Protein AF-A0A951CA59-F1 (afdb_monomer)

Radius of gyration: 22.25 Å; Cα contacts (8 Å, |Δi|>4): 51; chains: 1; bounding box: 52×19×57 Å

Nearest PDB structures (foldseek):
  2czo-assembly1_A  TM=4.548E-01  e=1.084E+00  Saccharomyces cerevisiae
  8jvt-assembly3_F-3  TM=5.288E-01  e=2.774E+00  synthetic construct
  7w3k-assembly1_F  TM=2.711E-01  e=1.483E+00  Homo sapiens
  4v6y-assembly1_AL  TM=2.925E-01  e=3.348E+00  Escherichia coli K-12

Structure (mmCIF, N/CA/C/O backbone):
data_AF-A0A951CA59-F1
#
_entry.id   AF-A0A951CA59-F1
#
loop_
_atom_site.group_PDB
_atom_site.id
_atom_site.type_symbol
_atom_site.label_atom_id
_atom_site.label_alt_id
_atom_site.label_comp_id
_atom_site.label_asym_id
_atom_site.label_entity_id
_atom_site.label_seq_id
_atom_site.pdbx_PDB_ins_code
_atom_site.Cartn_x
_atom_site.Cartn_y
_atom_site.Cartn_z
_atom_site.occupancy
_atom_site.B_iso_or_equiv
_atom_site.auth_seq_id
_atom_site.auth_comp_id
_atom_site.auth_asym_id
_atom_site.auth_atom_id
_atom_site.pdbx_PDB_model_num
ATOM 1 N N . MET A 1 1 ? 32.801 7.919 -44.430 1.00 51.25 1 MET A N 1
ATOM 2 C CA . MET A 1 1 ? 32.888 7.756 -42.957 1.00 51.25 1 MET A CA 1
ATOM 3 C C . MET 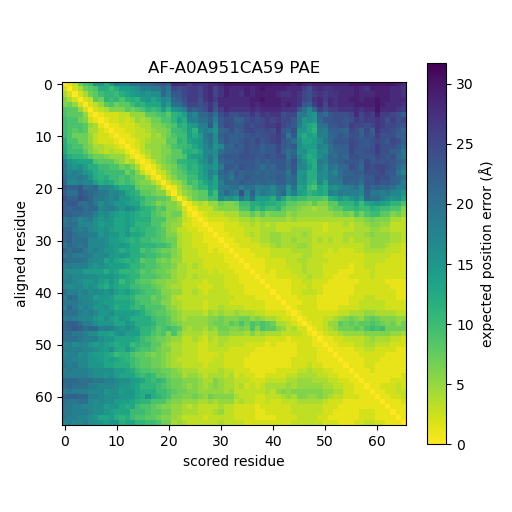A 1 1 ? 31.709 8.347 -42.162 1.00 51.25 1 MET A C 1
ATOM 5 O O . MET A 1 1 ? 31.533 7.962 -41.021 1.00 51.25 1 MET A O 1
ATOM 9 N N . LYS A 1 2 ? 30.838 9.201 -42.731 1.00 52.22 2 LYS A N 1
ATOM 10 C CA . LYS A 1 2 ? 29.723 9.834 -41.984 1.00 52.22 2 LYS A CA 1
ATOM 11 C C . LYS A 1 2 ? 28.481 8.949 -41.741 1.00 52.22 2 LYS A C 1
ATOM 13 O O . LYS A 1 2 ? 27.630 9.321 -40.951 1.00 52.22 2 LYS A O 1
ATOM 18 N N . LYS A 1 3 ? 28.363 7.788 -42.406 1.00 51.97 3 LYS A N 1
ATOM 19 C CA . LYS A 1 3 ? 27.190 6.894 -42.284 1.00 51.97 3 LYS A CA 1
ATOM 20 C C . LYS A 1 3 ? 27.316 5.824 -41.190 1.00 51.97 3 LYS A C 1
ATOM 22 O O . LYS A 1 3 ? 26.305 5.287 -40.766 1.00 51.97 3 LYS A O 1
ATOM 27 N N . ALA A 1 4 ? 28.531 5.561 -40.697 1.00 56.16 4 ALA A N 1
ATOM 28 C CA . ALA A 1 4 ? 28.774 4.568 -39.646 1.00 56.16 4 ALA A CA 1
ATOM 29 C C . ALA A 1 4 ? 28.344 5.058 -38.249 1.00 56.16 4 ALA A C 1
ATOM 31 O O . ALA A 1 4 ? 27.936 4.255 -37.422 1.00 56.16 4 ALA A O 1
ATOM 32 N N . ALA A 1 5 ? 28.360 6.375 -38.008 1.00 57.28 5 ALA A N 1
ATOM 33 C CA . ALA A 1 5 ? 27.902 6.974 -36.751 1.00 57.28 5 ALA A CA 1
ATOM 34 C C . ALA A 1 5 ? 26.366 7.015 -36.609 1.00 57.28 5 ALA A C 1
ATOM 36 O O . ALA A 1 5 ? 25.856 7.167 -35.505 1.00 57.28 5 ALA A O 1
ATOM 37 N N . ALA A 1 6 ? 25.618 6.860 -37.710 1.00 61.31 6 ALA A N 1
ATOM 38 C CA . ALA A 1 6 ? 24.158 6.951 -37.696 1.00 61.31 6 ALA A CA 1
ATOM 39 C C . ALA A 1 6 ? 23.490 5.713 -37.068 1.00 61.31 6 ALA A C 1
ATOM 41 O O . ALA A 1 6 ? 22.470 5.836 -36.403 1.00 61.31 6 ALA A O 1
ATOM 42 N N . PHE A 1 7 ? 24.077 4.525 -37.232 1.00 69.75 7 PHE A N 1
ATOM 43 C CA . PHE A 1 7 ? 23.512 3.270 -36.729 1.00 69.75 7 PHE A CA 1
ATOM 44 C C . PHE A 1 7 ? 23.515 3.143 -35.188 1.00 69.75 7 PHE A C 1
ATOM 46 O O . PHE A 1 7 ? 22.454 2.879 -34.621 1.00 69.75 7 PHE A O 1
ATOM 53 N N . PRO A 1 8 ? 24.632 3.392 -34.470 1.00 74.44 8 PRO A N 1
ATOM 54 C CA . PRO A 1 8 ? 24.629 3.360 -33.004 1.00 74.44 8 PRO A CA 1
ATOM 55 C C . PRO A 1 8 ? 23.783 4.483 -32.387 1.00 74.44 8 PRO A C 1
ATOM 57 O O . PRO A 1 8 ? 23.175 4.278 -31.341 1.00 74.44 8 PRO A O 1
ATOM 60 N N . ALA A 1 9 ? 23.678 5.642 -33.049 1.00 76.25 9 ALA A N 1
ATOM 61 C CA . ALA A 1 9 ? 22.816 6.735 -32.602 1.00 76.25 9 ALA A CA 1
ATOM 62 C C . ALA A 1 9 ? 21.322 6.369 -32.680 1.00 76.25 9 ALA A C 1
ATOM 64 O O . ALA A 1 9 ? 20.568 6.670 -31.759 1.00 76.25 9 ALA A O 1
ATOM 65 N N . VAL A 1 10 ? 20.896 5.671 -33.739 1.00 75.69 10 VAL A N 1
ATOM 66 C CA . VAL A 1 10 ? 19.515 5.173 -33.870 1.00 75.69 10 VAL A CA 1
ATOM 67 C C . VAL A 1 10 ? 19.216 4.089 -32.832 1.00 75.69 10 VAL A C 1
ATOM 69 O O . VAL A 1 10 ? 18.152 4.122 -32.225 1.00 75.69 10 VAL A O 1
ATOM 72 N N . LEU A 1 11 ? 20.158 3.181 -32.557 1.00 75.19 11 LEU A N 1
ATOM 73 C CA . LEU A 1 11 ? 20.003 2.176 -31.497 1.00 75.19 11 LEU A CA 1
ATOM 74 C C . LEU A 1 11 ? 19.876 2.810 -30.105 1.00 75.19 11 LEU A C 1
ATOM 76 O O . LEU A 1 11 ? 19.003 2.409 -29.344 1.00 75.19 11 LEU A O 1
ATOM 80 N N . ALA A 1 12 ? 20.680 3.831 -29.789 1.00 75.31 12 ALA A N 1
ATOM 81 C CA . ALA A 1 12 ? 20.607 4.552 -28.515 1.00 75.31 12 ALA A CA 1
ATOM 82 C C . ALA A 1 12 ? 19.243 5.236 -28.290 1.00 75.31 12 ALA A C 1
ATOM 84 O O . ALA A 1 12 ? 18.749 5.273 -27.164 1.00 75.31 12 ALA A O 1
ATOM 85 N N . LEU A 1 13 ? 18.601 5.717 -29.360 1.00 74.25 13 LEU A N 1
ATOM 86 C CA . LEU A 1 13 ? 17.267 6.328 -29.313 1.00 74.25 13 LEU A CA 1
ATOM 87 C C . LEU A 1 13 ? 16.124 5.314 -29.113 1.00 74.25 13 LEU A C 1
ATOM 89 O O . LEU A 1 13 ? 15.015 5.730 -28.791 1.00 74.25 13 LEU A O 1
ATOM 93 N N . LEU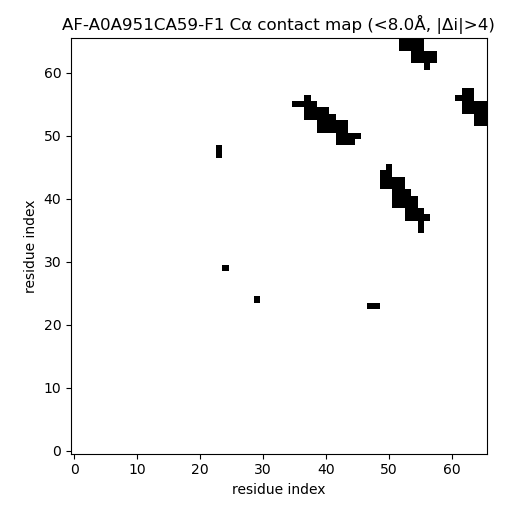 A 1 14 ? 16.369 4.007 -29.274 1.00 69.06 14 LEU A N 1
ATOM 94 C CA . LEU A 1 14 ? 15.361 2.951 -29.080 1.00 69.06 14 LEU A CA 1
ATOM 95 C C . LEU A 1 14 ? 15.292 2.428 -27.631 1.00 69.06 14 LEU A C 1
ATOM 97 O O . LEU A 1 14 ? 14.288 1.836 -27.242 1.00 69.06 14 LEU A O 1
ATOM 101 N N . PHE A 1 15 ? 16.314 2.676 -26.805 1.00 65.25 15 PHE A N 1
ATOM 102 C CA . PHE A 1 15 ? 16.357 2.248 -25.396 1.00 65.25 15 PHE A CA 1
ATOM 103 C C . PHE A 1 15 ? 15.359 2.923 -24.428 1.00 65.25 15 PHE A C 1
ATOM 105 O O . PHE A 1 15 ? 14.938 2.243 -23.490 1.00 65.25 15 PHE A O 1
ATOM 112 N N . PRO A 1 16 ? 14.921 4.191 -24.597 1.00 65.56 16 PRO A N 1
ATOM 113 C CA . PRO A 1 16 ? 14.003 4.832 -23.647 1.00 65.56 16 PRO A CA 1
ATOM 114 C C . PRO A 1 16 ? 12.641 4.135 -23.548 1.00 65.56 16 PRO A C 1
ATOM 116 O O . PRO A 1 16 ? 11.972 4.230 -22.523 1.00 65.56 16 PRO A O 1
ATOM 119 N N . VAL A 1 17 ? 12.239 3.408 -24.595 1.00 60.25 17 VAL A N 1
ATOM 120 C CA . VAL A 1 17 ? 10.948 2.707 -24.655 1.00 60.25 17 VAL A CA 1
ATOM 121 C C . VAL A 1 17 ? 10.883 1.560 -23.636 1.00 60.25 17 VAL A C 1
ATOM 123 O O . VAL A 1 17 ? 9.818 1.288 -23.091 1.00 60.25 17 VAL A O 1
ATOM 126 N N . LEU A 1 18 ? 12.021 0.935 -23.304 1.00 58.66 18 LEU A N 1
ATOM 127 C CA . LEU A 1 18 ? 12.097 -0.137 -22.300 1.00 58.66 18 LEU A CA 1
ATOM 128 C C . LEU A 1 18 ? 11.992 0.381 -20.857 1.00 58.66 18 LEU A C 1
ATOM 130 O O . LEU A 1 18 ? 11.608 -0.371 -19.966 1.00 58.66 18 LEU A O 1
ATOM 134 N N . ALA A 1 19 ? 12.289 1.661 -20.615 1.00 57.97 19 ALA A N 1
ATOM 135 C CA . ALA A 1 19 ? 12.190 2.269 -19.287 1.00 57.97 19 ALA A CA 1
ATOM 136 C C . ALA A 1 19 ? 10.741 2.615 -18.885 1.00 57.97 19 ALA A C 1
ATOM 138 O O . ALA A 1 19 ? 10.483 2.935 -17.727 1.00 57.97 19 ALA A O 1
ATOM 139 N N . ALA A 1 20 ? 9.792 2.546 -19.826 1.00 57.62 20 ALA A N 1
ATOM 140 C CA . ALA A 1 20 ? 8.404 2.966 -19.636 1.00 57.62 20 ALA A CA 1
ATOM 141 C C . ALA A 1 20 ? 7.435 1.831 -19.237 1.00 57.62 20 ALA A C 1
ATOM 143 O O . ALA A 1 20 ? 6.223 2.030 -19.263 1.00 57.62 20 ALA A O 1
ATOM 144 N N . ALA A 1 21 ? 7.928 0.655 -18.837 1.00 57.44 21 ALA A N 1
ATOM 145 C CA . ALA A 1 21 ? 7.093 -0.417 -18.283 1.00 57.44 21 ALA A CA 1
ATOM 146 C C . ALA A 1 21 ? 7.012 -0.321 -16.744 1.00 57.44 21 ALA A C 1
ATOM 148 O O . ALA A 1 21 ? 7.582 -1.131 -16.017 1.00 57.44 21 ALA A O 1
ATOM 149 N N . HIS A 1 22 ? 6.326 0.703 -16.229 1.00 63.78 22 HIS A N 1
ATOM 150 C CA . HIS A 1 22 ? 6.080 0.901 -14.794 1.00 63.78 22 HIS A CA 1
ATOM 151 C C . HIS A 1 22 ? 4.724 0.278 -14.420 1.00 63.78 22 HIS A C 1
ATOM 153 O O . HIS A 1 22 ? 3.684 0.924 -14.520 1.00 63.78 22 HIS A O 1
ATOM 159 N N . HIS A 1 23 ? 4.713 -1.001 -14.035 1.00 69.62 23 HIS A N 1
ATOM 160 C CA . HIS A 1 23 ? 3.477 -1.758 -13.763 1.00 69.62 23 HIS A CA 1
ATOM 161 C C . HIS A 1 23 ? 3.198 -1.995 -12.269 1.00 69.62 23 HIS A C 1
ATOM 163 O O . HIS A 1 23 ? 2.559 -2.980 -11.912 1.00 69.62 23 HIS A O 1
ATOM 169 N N . GLY A 1 24 ? 3.622 -1.088 -11.383 1.00 71.94 24 GLY A N 1
ATOM 170 C CA . GLY A 1 24 ? 3.340 -1.185 -9.940 1.00 71.94 24 GLY A CA 1
ATOM 171 C C . GLY A 1 24 ? 1.869 -1.232 -9.557 1.00 71.94 24 GLY A C 1
ATOM 172 O O . GLY A 1 24 ? 1.519 -1.726 -8.492 1.00 71.94 24 GLY A O 1
ATOM 173 N N . TRP A 1 25 ? 1.006 -0.727 -10.43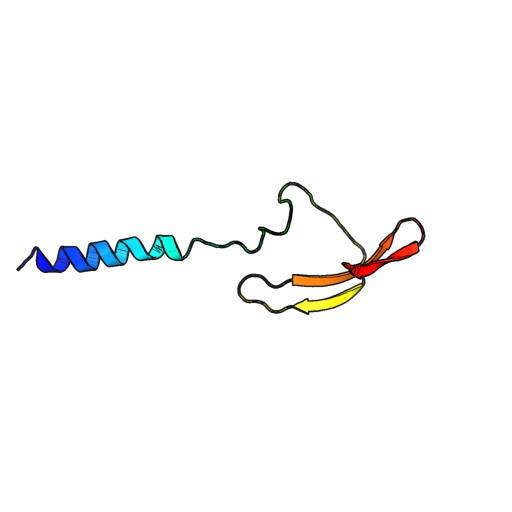5 1.00 75.25 25 TRP A N 1
ATOM 174 C CA . TRP A 1 25 ? -0.415 -0.558 -10.162 1.00 75.25 25 TRP A CA 1
ATOM 175 C C . TRP A 1 25 ? -1.292 -1.637 -10.820 1.00 75.25 25 TRP A C 1
ATOM 177 O O . TRP A 1 25 ? -2.509 -1.567 -10.744 1.00 75.25 25 TRP A O 1
ATOM 187 N N . ALA A 1 26 ? -0.724 -2.660 -11.468 1.00 83.19 26 ALA A N 1
ATOM 188 C CA . ALA A 1 26 ? -1.539 -3.662 -12.171 1.00 83.19 26 ALA A CA 1
ATOM 189 C C . ALA A 1 26 ? -2.494 -4.442 -11.242 1.00 83.19 26 ALA A C 1
ATOM 191 O O . ALA A 1 26 ? -3.518 -4.944 -11.697 1.00 83.19 26 ALA A O 1
ATOM 192 N N . ALA A 1 27 ? -2.165 -4.531 -9.949 1.00 84.62 27 ALA A N 1
ATOM 193 C CA . ALA A 1 27 ? -2.958 -5.237 -8.948 1.00 84.62 27 ALA A CA 1
ATOM 194 C C . ALA A 1 27 ? -4.128 -4.420 -8.366 1.00 84.62 27 ALA A C 1
ATOM 196 O O . ALA A 1 27 ? -4.941 -4.993 -7.644 1.00 84.62 27 ALA A O 1
ATOM 197 N N . PHE A 1 28 ? -4.241 -3.116 -8.654 1.00 88.19 28 PHE A N 1
ATOM 198 C CA . PHE A 1 28 ? -5.297 -2.279 -8.075 1.00 88.19 28 PHE A CA 1
ATOM 199 C C . PHE A 1 28 ? -6.123 -1.570 -9.152 1.00 88.19 28 PHE A C 1
ATOM 201 O O . PHE A 1 28 ? -5.622 -1.239 -10.225 1.00 88.19 28 PHE A O 1
ATOM 208 N N . ASP A 1 29 ? -7.392 -1.298 -8.849 1.00 91.44 29 ASP A N 1
ATOM 209 C CA . ASP A 1 29 ? -8.270 -0.518 -9.722 1.00 91.44 29 ASP A CA 1
ATOM 210 C C .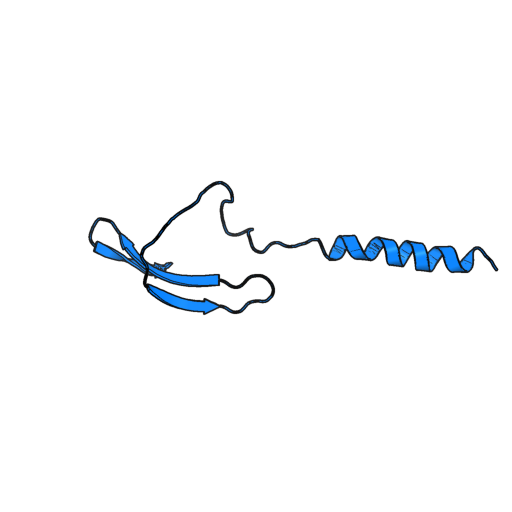 ASP A 1 29 ? -7.966 0.988 -9.571 1.00 91.44 29 ASP A C 1
ATOM 212 O O . ASP A 1 29 ? -8.203 1.548 -8.498 1.00 91.44 29 ASP A O 1
ATOM 216 N N . PRO A 1 30 ? -7.478 1.683 -10.618 1.00 89.38 30 PRO A N 1
ATOM 217 C CA . PRO A 1 30 ? -7.122 3.101 -10.533 1.00 89.38 30 PRO A CA 1
ATOM 218 C C . PRO A 1 30 ? -8.338 4.033 -10.404 1.00 89.38 30 PRO A C 1
ATOM 220 O O . PRO A 1 30 ? -8.167 5.237 -10.208 1.00 89.38 30 PRO A O 1
ATOM 223 N N . LYS A 1 31 ? -9.563 3.518 -10.554 1.00 94.62 31 LYS A N 1
ATOM 224 C CA . LYS A 1 31 ? -10.805 4.294 -10.416 1.00 94.62 31 LYS A CA 1
ATOM 225 C C . LYS A 1 31 ? -11.390 4.229 -9.007 1.00 94.62 31 LYS A C 1
ATOM 227 O O . LYS A 1 31 ? -12.347 4.951 -8.728 1.00 94.62 31 LYS A O 1
ATOM 232 N N . VAL A 1 32 ? -10.851 3.370 -8.142 1.00 93.69 32 VAL A N 1
ATOM 233 C CA . VAL A 1 32 ? -11.375 3.127 -6.797 1.00 93.69 32 VAL A CA 1
ATOM 234 C C . VAL A 1 32 ? -10.376 3.616 -5.758 1.00 93.69 32 VAL A C 1
ATOM 236 O O . VAL A 1 32 ? -9.235 3.169 -5.708 1.00 93.69 32 VAL A O 1
ATOM 239 N N . THR A 1 33 ? -10.843 4.496 -4.875 1.00 94.06 33 THR A N 1
ATOM 240 C CA . THR A 1 33 ? -10.079 4.957 -3.714 1.00 94.06 33 THR A CA 1
ATOM 241 C C . THR A 1 33 ? -10.754 4.452 -2.449 1.00 94.06 33 THR A C 1
ATOM 243 O O . THR A 1 33 ? -11.922 4.757 -2.206 1.00 94.06 33 THR A O 1
ATOM 246 N N . LEU A 1 34 ? -10.014 3.699 -1.636 1.00 91.88 34 LEU A N 1
ATOM 247 C CA . LEU A 1 34 ? -10.457 3.216 -0.329 1.00 91.88 34 LEU A CA 1
ATOM 248 C C . LEU A 1 34 ? -9.631 3.893 0.768 1.00 91.88 34 LEU A C 1
ATOM 250 O O . LEU A 1 34 ? -8.419 4.047 0.629 1.00 91.88 34 LEU A O 1
ATOM 254 N N . THR A 1 35 ? -10.282 4.273 1.867 1.00 93.62 35 THR A N 1
ATOM 255 C CA . THR A 1 35 ? -9.629 4.904 3.023 1.00 93.62 35 THR A CA 1
ATOM 256 C C . THR A 1 35 ? -9.866 4.053 4.259 1.00 93.62 35 THR A C 1
A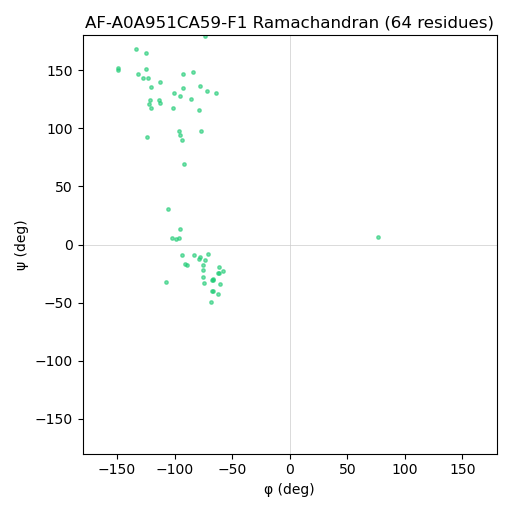TOM 258 O O . THR A 1 35 ? -11.012 3.813 4.635 1.00 93.62 35 THR A O 1
ATOM 261 N N . PHE A 1 36 ? -8.787 3.641 4.926 1.00 93.69 36 PHE A N 1
ATOM 262 C CA . PHE A 1 36 ? -8.851 2.792 6.113 1.00 93.69 36 PHE A CA 1
ATOM 263 C C . PHE A 1 36 ? -8.165 3.444 7.313 1.00 93.69 36 PHE A C 1
ATOM 265 O O . PHE A 1 36 ? -7.097 4.044 7.191 1.00 93.69 36 PHE A O 1
ATOM 272 N N . LYS A 1 37 ? -8.739 3.248 8.505 1.00 94.44 37 LYS A N 1
ATOM 273 C CA . LYS A 1 37 ? -8.004 3.368 9.769 1.00 94.44 37 LYS A CA 1
ATOM 274 C C . LYS A 1 37 ? -7.538 1.969 10.165 1.00 94.44 37 LYS A C 1
ATOM 276 O O . LYS A 1 37 ? -8.295 1.213 10.769 1.00 94.44 37 LYS A O 1
ATOM 281 N N . ALA A 1 38 ? -6.312 1.634 9.789 1.00 97.19 38 ALA A N 1
ATOM 282 C CA . ALA A 1 38 ? -5.761 0.289 9.907 1.00 97.19 38 ALA A CA 1
ATOM 283 C C . ALA A 1 38 ? -4.448 0.263 10.699 1.00 97.19 38 ALA A C 1
ATOM 285 O O . ALA A 1 38 ? -3.815 1.299 10.924 1.00 97.19 38 ALA A O 1
ATOM 286 N N . LYS A 1 39 ? -4.039 -0.936 11.117 1.00 97.88 39 LYS A N 1
ATOM 287 C CA . LYS A 1 39 ? -2.718 -1.204 11.689 1.00 97.88 39 LYS A CA 1
ATOM 288 C C . LYS A 1 39 ? -1.850 -1.856 10.615 1.00 97.88 39 LYS A C 1
ATOM 290 O O . LYS A 1 39 ? -2.152 -2.967 10.203 1.00 97.88 39 LYS A O 1
ATOM 295 N N . VAL A 1 40 ? -0.758 -1.207 10.218 1.00 97.94 40 VAL A N 1
ATOM 296 C CA . VAL A 1 40 ? 0.247 -1.816 9.328 1.00 97.94 40 VAL A CA 1
ATOM 297 C C . VAL A 1 40 ? 0.905 -3.004 10.033 1.00 97.94 40 VAL A C 1
ATOM 299 O O . VAL A 1 40 ? 1.322 -2.883 11.191 1.00 97.94 40 VAL A O 1
ATOM 302 N N . THR A 1 41 ? 0.974 -4.145 9.352 1.00 98.44 41 THR A N 1
ATOM 303 C CA . THR A 1 41 ? 1.562 -5.387 9.871 1.00 98.44 41 THR A CA 1
ATOM 304 C C . THR A 1 41 ? 2.897 -5.717 9.221 1.00 98.44 41 THR A C 1
ATOM 306 O O . THR A 1 41 ? 3.767 -6.244 9.911 1.00 98.44 41 THR A O 1
ATOM 309 N N . GLU A 1 42 ? 3.088 -5.366 7.948 1.00 98.12 42 GLU A N 1
ATOM 310 C CA . GLU A 1 42 ? 4.330 -5.625 7.214 1.00 98.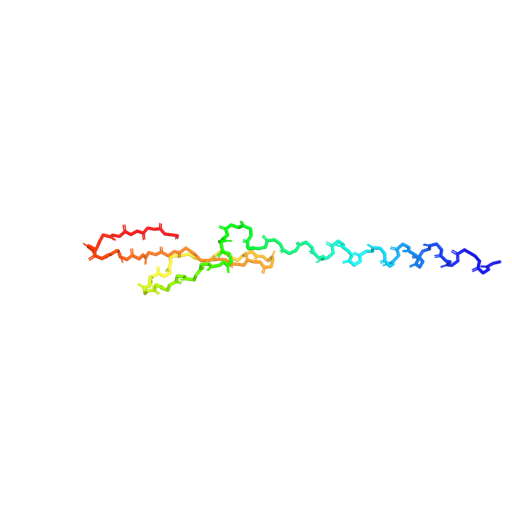12 42 GLU A CA 1
ATOM 311 C C . GLU A 1 42 ? 4.595 -4.543 6.158 1.00 98.12 42 GLU A C 1
ATOM 313 O O . GLU A 1 42 ? 3.663 -3.938 5.626 1.00 98.12 42 GLU A O 1
ATOM 318 N N . PHE A 1 43 ? 5.873 -4.280 5.871 1.00 96.19 43 PHE A N 1
ATOM 319 C CA . PHE A 1 43 ? 6.303 -3.391 4.792 1.00 96.19 43 PHE A CA 1
ATOM 320 C C . PHE A 1 43 ? 7.164 -4.159 3.797 1.00 96.19 43 PHE A C 1
ATOM 322 O O . PHE A 1 43 ? 8.263 -4.614 4.123 1.00 96.19 43 PHE A O 1
ATOM 329 N N . HIS A 1 44 ? 6.682 -4.236 2.564 1.00 93.31 44 HIS A N 1
ATOM 330 C CA . HIS A 1 44 ? 7.354 -4.911 1.467 1.00 93.31 44 HIS A CA 1
ATOM 331 C C . HIS A 1 44 ? 8.136 -3.889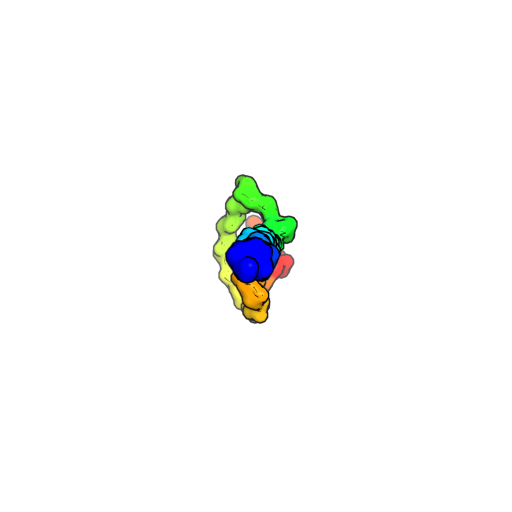 0.654 1.00 93.31 44 HIS A C 1
ATOM 333 O O . HIS A 1 44 ? 7.583 -3.207 -0.214 1.00 93.31 44 HIS A O 1
ATOM 339 N N . PHE A 1 45 ? 9.436 -3.775 0.928 1.00 90.81 45 PHE A N 1
ATOM 340 C CA . PHE A 1 45 ? 10.314 -2.933 0.122 1.00 90.81 45 PHE A CA 1
ATOM 341 C C . PHE A 1 45 ? 10.657 -3.624 -1.199 1.00 90.81 45 PHE A C 1
ATOM 343 O O . PHE A 1 45 ? 11.567 -4.449 -1.279 1.00 90.81 45 PHE A O 1
ATOM 350 N N . VAL A 1 46 ? 9.935 -3.252 -2.251 1.00 83.88 46 VAL A N 1
ATOM 351 C CA . VAL A 1 46 ? 10.188 -3.699 -3.622 1.00 83.88 46 VAL A CA 1
ATOM 352 C C . VAL A 1 46 ? 10.421 -2.455 -4.472 1.00 83.88 46 VAL A C 1
ATOM 354 O O . VAL A 1 46 ? 9.580 -1.563 -4.523 1.00 83.88 46 VAL A O 1
ATOM 357 N N . ASN A 1 47 ? 11.587 -2.344 -5.106 1.00 79.69 47 ASN A N 1
ATOM 358 C CA . ASN A 1 47 ? 11.908 -1.215 -5.982 1.00 79.69 47 ASN A CA 1
ATOM 359 C C . ASN A 1 47 ? 11.371 -1.510 -7.398 1.00 79.69 47 ASN A C 1
ATOM 361 O O . ASN A 1 47 ? 11.722 -2.565 -7.932 1.00 79.69 47 ASN A O 1
ATOM 365 N N . PRO A 1 48 ? 10.542 -0.643 -8.020 1.00 78.50 48 PRO A N 1
ATOM 366 C CA . PRO A 1 48 ? 10.171 0.719 -7.604 1.00 78.50 48 PRO A CA 1
ATOM 367 C C . PRO A 1 48 ? 8.822 0.861 -6.880 1.00 78.50 48 PRO A C 1
ATOM 369 O O . PRO A 1 48 ? 8.407 1.985 -6.596 1.00 78.50 48 PRO A O 1
ATOM 372 N N . HIS A 1 49 ? 8.126 -0.239 -6.581 1.00 84.62 49 HIS A N 1
ATOM 373 C CA . HIS A 1 49 ? 6.770 -0.241 -6.013 1.00 84.62 49 HIS A CA 1
ATOM 374 C C . HIS A 1 49 ? 6.692 -1.027 -4.715 1.00 84.62 49 HIS A C 1
ATOM 376 O O . HIS A 1 49 ? 6.474 -2.234 -4.722 1.00 84.62 49 HIS A O 1
ATOM 382 N N . SER A 1 50 ? 6.868 -0.326 -3.600 1.00 89.81 50 SER A N 1
ATOM 383 C CA . SER A 1 50 ? 6.699 -0.909 -2.271 1.00 89.81 50 SER A CA 1
ATOM 384 C C . SER A 1 50 ? 5.230 -0.894 -1.853 1.00 89.81 50 SER A C 1
ATOM 386 O O . SER A 1 50 ? 4.488 0.018 -2.222 1.00 89.81 50 SER A O 1
ATOM 388 N N . VAL A 1 51 ? 4.823 -1.888 -1.066 1.00 92.38 51 VAL A N 1
ATOM 389 C CA . VAL A 1 51 ? 3.455 -2.034 -0.543 1.00 92.38 51 VAL A CA 1
ATOM 390 C C . VAL A 1 51 ? 3.485 -2.360 0.952 1.00 92.38 51 VAL A C 1
ATOM 392 O O . VAL A 1 51 ? 4.545 -2.645 1.512 1.00 92.38 51 VAL A O 1
ATOM 395 N N . VAL A 1 52 ? 2.332 -2.278 1.612 1.00 94.94 52 VAL A N 1
ATOM 396 C CA . VAL A 1 52 ? 2.160 -2.649 3.022 1.00 94.94 52 VAL A CA 1
ATOM 397 C C . VAL A 1 52 ? 1.009 -3.628 3.165 1.00 94.94 52 VAL A C 1
ATOM 399 O O . VAL A 1 52 ? -0.017 -3.443 2.513 1.00 94.94 52 VAL A O 1
ATOM 402 N N . ASP A 1 53 ? 1.168 -4.577 4.079 1.00 97.19 53 ASP A N 1
ATOM 403 C CA . ASP A 1 53 ? 0.062 -5.397 4.569 1.00 97.19 53 ASP A CA 1
ATOM 404 C C . ASP A 1 53 ? -0.509 -4.733 5.825 1.00 97.19 53 ASP A C 1
ATOM 406 O O . ASP A 1 53 ? 0.225 -4.092 6.601 1.00 97.19 53 ASP A O 1
ATOM 410 N N . PHE A 1 54 ? -1.815 -4.858 6.048 1.00 98.19 54 PHE A N 1
ATOM 411 C CA . PHE A 1 54 ? -2.467 -4.246 7.199 1.00 98.19 54 PHE A CA 1
ATOM 412 C C . PHE A 1 54 ? -3.683 -5.013 7.722 1.00 98.19 54 PHE A C 1
ATOM 414 O O . PHE A 1 54 ? -4.444 -5.656 7.005 1.00 98.19 54 PHE A O 1
ATOM 421 N N . ASP A 1 55 ? -3.915 -4.848 9.019 1.00 98.44 55 ASP A N 1
ATOM 422 C CA . ASP A 1 55 ? -5.111 -5.301 9.712 1.00 98.44 55 ASP A CA 1
ATOM 423 C C . ASP A 1 55 ? -6.129 -4.153 9.810 1.00 98.44 55 ASP A C 1
ATOM 425 O O . ASP A 1 55 ? -5.825 -3.069 10.330 1.00 98.44 55 ASP A O 1
ATOM 429 N N . VAL A 1 56 ? -7.370 -4.399 9.390 1.00 97.88 56 VAL A N 1
ATOM 430 C CA . VAL A 1 56 ? -8.494 -3.459 9.533 1.00 97.88 56 VAL A CA 1
ATOM 431 C C . VAL A 1 56 ? -9.715 -4.169 10.115 1.00 97.88 56 VAL A C 1
ATOM 433 O O . VAL A 1 56 ? -9.922 -5.358 9.891 1.00 97.88 56 VAL A O 1
ATOM 436 N N . LYS A 1 57 ? -10.524 -3.460 10.906 1.00 96.81 57 LYS A N 1
ATOM 437 C CA . LYS A 1 57 ? -11.822 -3.972 11.365 1.00 96.81 57 LYS A CA 1
ATOM 438 C C . LYS A 1 57 ? -12.917 -3.524 10.409 1.00 96.81 57 LYS A C 1
ATOM 440 O O . LYS A 1 57 ? -12.949 -2.351 10.045 1.00 96.81 57 LYS A O 1
ATOM 445 N N . ASP A 1 58 ? -13.807 -4.438 10.043 1.00 91.62 58 ASP A N 1
ATOM 446 C CA . ASP A 1 58 ? -15.032 -4.087 9.325 1.00 91.62 58 ASP A CA 1
ATOM 447 C C . ASP A 1 58 ? -16.058 -3.400 10.246 1.00 91.62 58 ASP A C 1
ATOM 449 O O . ASP A 1 58 ? -15.828 -3.199 11.444 1.00 91.62 58 ASP A O 1
ATOM 453 N N . GLU A 1 59 ? -17.208 -3.034 9.682 1.00 91.75 59 GLU A N 1
ATOM 454 C CA . GLU A 1 59 ? -18.301 -2.361 10.399 1.00 91.75 59 GLU A CA 1
ATOM 455 C C . GLU A 1 59 ? -18.879 -3.201 11.549 1.00 91.75 59 GLU A C 1
ATOM 457 O O . GLU A 1 59 ? -19.489 -2.665 12.473 1.00 91.75 59 GLU A O 1
ATOM 462 N N . HIS A 1 60 ? -18.652 -4.516 11.534 1.00 94.62 60 HIS A N 1
ATOM 463 C CA . HIS A 1 60 ? -19.071 -5.444 12.580 1.00 94.62 60 HIS A CA 1
ATOM 464 C C . HIS A 1 60 ? -17.945 -5.732 13.585 1.00 94.62 60 HIS A C 1
ATOM 466 O O . HIS A 1 60 ? -18.095 -6.566 14.480 1.00 94.62 60 HIS A O 1
ATOM 472 N N . GLY A 1 61 ? -16.811 -5.035 13.464 1.00 93.75 61 GLY A N 1
ATOM 473 C CA . GLY A 1 61 ? -15.657 -5.170 14.343 1.00 93.75 61 GLY A CA 1
ATOM 474 C C . GLY A 1 61 ? -14.813 -6.417 14.077 1.00 93.75 61 GLY A C 1
ATOM 475 O O . GLY A 1 61 ? -13.871 -6.673 14.841 1.00 93.75 61 GLY A O 1
ATOM 476 N N . LYS A 1 62 ? -15.112 -7.183 13.022 1.00 97.06 62 LYS A N 1
ATOM 477 C CA . LYS A 1 62 ? -14.353 -8.378 12.655 1.00 97.06 62 LYS 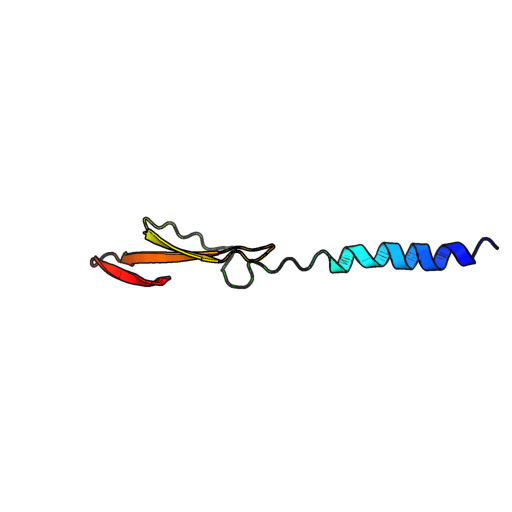A CA 1
ATOM 478 C C . LYS A 1 62 ? -13.060 -7.964 11.961 1.00 97.06 62 LYS A C 1
ATOM 480 O O . LYS A 1 62 ? -13.035 -7.076 11.115 1.00 97.06 62 LYS A O 1
ATOM 485 N N . LEU A 1 63 ? -11.972 -8.624 12.349 1.00 97.19 63 LEU A N 1
ATOM 486 C CA . LEU A 1 63 ? -10.648 -8.386 11.789 1.00 97.19 63 LEU A CA 1
ATOM 487 C C . LEU A 1 63 ? -10.553 -8.937 10.359 1.00 97.19 63 LEU A C 1
ATOM 489 O O . LEU A 1 63 ? -10.903 -10.094 10.113 1.00 97.19 63 LEU A O 1
ATOM 493 N N . GLN A 1 64 ? -10.039 -8.116 9.453 1.00 97.44 64 GLN A N 1
ATOM 494 C CA . GLN A 1 64 ? -9.713 -8.432 8.067 1.00 97.44 64 GLN A CA 1
ATOM 495 C C . GLN A 1 64 ? -8.215 -8.183 7.865 1.00 97.44 64 GLN A C 1
ATOM 497 O O . GLN A 1 64 ? -7.705 -7.154 8.311 1.00 97.44 64 GLN A O 1
ATOM 502 N N . LYS A 1 65 ? -7.540 -9.114 7.188 1.00 97.12 65 LYS A N 1
ATOM 503 C CA . LYS A 1 65 ? -6.141 -8.970 6.776 1.00 97.12 65 LYS A CA 1
ATOM 504 C C . LYS A 1 65 ? -6.102 -8.587 5.306 1.00 97.12 65 LYS A C 1
ATOM 506 O O . LYS A 1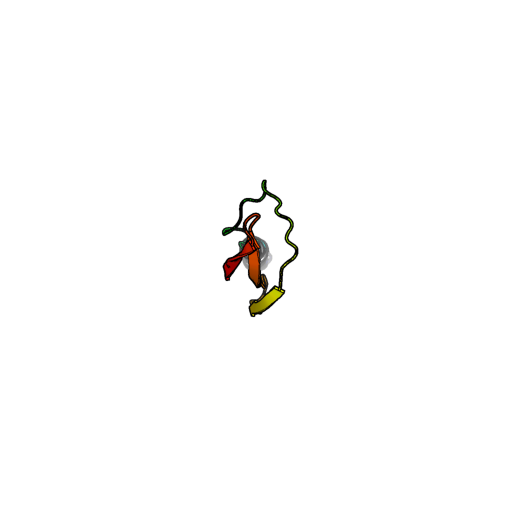 65 ? -6.782 -9.242 4.513 1.00 97.12 65 LYS A O 1
ATOM 511 N N . TRP A 1 66 ? -5.345 -7.550 4.994 1.00 94.50 66 TRP A N 1
ATOM 512 C CA . TRP A 1 66 ? -5.179 -6.987 3.662 1.00 94.50 66 TRP A CA 1
ATOM 513 C C . TRP A 1 66 ? -3.708 -6.928 3.295 1.00 94.50 66 TRP A C 1
ATOM 515 O O . TRP A 1 66 ? -2.891 -6.723 4.224 1.00 94.50 66 TRP A O 1
#

Mean predicted aligned error: 10.26 Å

Sequence (66 aa):
MKKAAAFPAVLALLFPVLAAAHHGWAAFDPKVTLTFKAKVTEFHFVNPHSVVDFDVKDEHGKLQKW

Foldseek 3Di:
DVPVVVVVVVVVVVPVVVVPPPCLCVPDDPVDDDDFPWAWDDWADDPPHIDTWTWGADPVRDIDTD

Secondary structure (DSSP, 8-state):
-TTTTHHHHHHHHHGGGGGG---TTTTS-TT-------EEEEEE--SS--EEEEEEE-TTS-EEE-

pLDDT: mean 82.33, std 15.08, range [51.25, 98.44]

Solvent-accessible surface area (backbone atoms only — not comparable to full-atom values): 4472 Å² total; per-residue (Å²): 125,82,70,70,64,52,56,62,54,55,55,61,71,58,52,65,69,73,74,68,76,80,65,76,56,78,90,56,65,94,89,64,88,86,87,79,88,59,47,79,74,45,77,47,89,38,93,95,56,58,53,68,33,29,42,35,61,50,100,86,65,49,81,43,83,83